Protein AF-A0A371HMI4-F1 (afdb_monomer_lite)

pLDDT: mean 92.68, std 6.92, range [59.31, 98.38]

Radius of gyration: 35.27 Å; chains: 1; bounding box: 64×26×103 Å

Organism: Mucuna pruriens (NCBI:txid157652)

Sequence (106 aa):
MLVELVKERAKTIKAEIQVEAATQGMKEMAVHAKEKIQEAREETTFWKDRYVKLAWLANQALMDIPRSLRAAKGMTNLLNTPPEIMQFLELCRGLYNSLKNMSSPP

Structure (mmCIF, N/CA/C/O backbone):
data_AF-A0A371HMI4-F1
#
_entry.id   AF-A0A371HMI4-F1
#
loop_
_atom_site.group_PDB
_atom_site.id
_atom_site.type_symbol
_atom_site.label_atom_id
_atom_site.label_alt_id
_atom_site.label_comp_id
_atom_site.label_asym_id
_atom_site.label_entity_id
_atom_site.label_seq_id
_atom_site.pdbx_PDB_ins_code
_atom_site.Cartn_x
_atom_site.Cartn_y
_atom_site.Cartn_z
_atom_site.occupancy
_atom_site.B_iso_or_equiv
_atom_site.auth_seq_id
_atom_site.auth_comp_id
_atom_site.auth_asym_id
_atom_site.auth_atom_id
_atom_site.pdbx_PDB_model_num
ATOM 1 N N . MET A 1 1 ? 40.639 -1.340 -61.841 1.00 72.81 1 MET A N 1
ATOM 2 C CA . MET A 1 1 ? 39.470 -2.223 -61.625 1.00 72.81 1 MET A CA 1
ATOM 3 C C . MET A 1 1 ? 39.565 -3.009 -60.311 1.00 72.81 1 MET A C 1
ATOM 5 O O . MET A 1 1 ? 38.656 -2.891 -59.508 1.00 72.81 1 MET A O 1
ATOM 9 N N . LEU A 1 2 ? 40.669 -3.715 -60.019 1.00 85.69 2 LEU A N 1
ATOM 10 C CA . LEU A 1 2 ? 40.846 -4.457 -58.750 1.00 85.69 2 LEU A CA 1
ATOM 11 C C . LEU A 1 2 ? 40.869 -3.581 -57.480 1.00 85.69 2 LEU A C 1
ATOM 13 O O . LEU A 1 2 ? 40.247 -3.936 -56.487 1.00 85.69 2 LEU A O 1
ATOM 17 N N . VAL A 1 3 ? 41.545 -2.428 -57.512 1.00 88.12 3 VAL A N 1
ATOM 18 C CA . VAL A 1 3 ? 41.688 -1.540 -56.337 1.00 88.12 3 VAL A CA 1
ATOM 19 C C . VAL A 1 3 ? 40.344 -0.985 -55.850 1.00 88.12 3 VAL A C 1
ATOM 21 O O . VAL A 1 3 ? 40.088 -0.963 -54.650 1.00 88.12 3 VAL A O 1
ATOM 24 N N . GLU A 1 4 ? 39.465 -0.582 -56.766 1.00 91.06 4 GLU A N 1
ATOM 25 C CA . GLU A 1 4 ? 38.128 -0.081 -56.412 1.00 91.06 4 GLU A CA 1
ATOM 26 C C . GLU A 1 4 ? 37.238 -1.193 -55.845 1.00 91.06 4 GLU A C 1
ATOM 28 O O . GLU A 1 4 ? 36.539 -0.989 -54.857 1.00 91.06 4 GLU A O 1
ATOM 33 N N . LEU A 1 5 ? 37.353 -2.413 -56.377 1.00 91.00 5 LEU A N 1
ATOM 34 C CA . LEU A 1 5 ? 36.619 -3.573 -55.870 1.00 91.00 5 LEU A CA 1
ATOM 35 C C . LEU A 1 5 ? 37.060 -3.965 -54.446 1.00 91.00 5 LEU A C 1
ATOM 37 O O . LEU A 1 5 ? 36.232 -4.363 -53.627 1.00 91.00 5 LEU A O 1
ATOM 41 N N . VAL A 1 6 ? 38.346 -3.799 -54.117 1.00 92.69 6 VAL A N 1
ATOM 42 C CA . VAL A 1 6 ? 38.864 -3.987 -52.749 1.00 92.69 6 VAL A CA 1
ATOM 43 C C . VAL A 1 6 ? 38.337 -2.910 -51.793 1.00 92.69 6 VAL A C 1
ATOM 45 O O . VAL A 1 6 ? 37.937 -3.240 -50.677 1.00 92.69 6 VAL A O 1
ATOM 48 N N . LYS A 1 7 ? 38.279 -1.639 -52.217 1.00 92.50 7 LYS A N 1
ATOM 49 C CA . LYS A 1 7 ? 37.735 -0.547 -51.389 1.00 92.50 7 LYS A CA 1
ATOM 50 C C . LYS A 1 7 ? 36.253 -0.745 -51.072 1.00 92.50 7 LYS A C 1
ATOM 52 O O . LYS A 1 7 ? 35.857 -0.569 -49.922 1.00 92.50 7 LYS A O 1
ATOM 57 N N . GLU A 1 8 ? 35.449 -1.140 -52.056 1.00 93.12 8 GLU A N 1
ATOM 58 C CA . GLU A 1 8 ? 34.019 -1.397 -51.841 1.00 93.12 8 GLU A CA 1
ATOM 59 C C . GLU A 1 8 ? 33.777 -2.608 -50.930 1.00 93.12 8 GLU A C 1
ATOM 61 O O . GLU A 1 8 ? 32.937 -2.550 -50.027 1.00 93.12 8 GLU A O 1
ATOM 66 N N . ARG A 1 9 ? 34.584 -3.672 -51.056 1.00 92.31 9 ARG A N 1
ATOM 67 C CA . ARG A 1 9 ? 34.543 -4.796 -50.105 1.00 92.31 9 ARG A CA 1
ATOM 68 C C . ARG A 1 9 ? 34.901 -4.370 -48.682 1.00 92.31 9 ARG A C 1
ATOM 70 O O . ARG A 1 9 ? 34.208 -4.759 -47.749 1.00 92.31 9 ARG A O 1
ATOM 77 N N . ALA A 1 10 ? 35.930 -3.542 -48.503 1.00 94.06 10 ALA A N 1
ATOM 78 C CA . ALA A 1 10 ? 36.321 -3.056 -47.179 1.00 94.06 10 ALA A CA 1
ATOM 79 C C . ALA A 1 10 ? 35.223 -2.201 -46.517 1.00 94.06 10 ALA A C 1
ATOM 81 O O . ALA A 1 10 ? 34.980 -2.331 -45.317 1.00 94.06 10 ALA A O 1
ATOM 82 N N . LYS A 1 11 ? 34.525 -1.356 -47.291 1.00 94.75 11 LYS A N 1
ATOM 83 C CA . LYS A 1 11 ? 33.368 -0.587 -46.797 1.00 94.75 11 LYS A CA 1
ATOM 84 C C . LYS A 1 11 ? 32.215 -1.497 -46.384 1.00 94.75 11 LYS A C 1
ATOM 86 O O . LYS A 1 11 ? 31.630 -1.275 -45.328 1.00 94.75 11 LYS A O 1
ATOM 91 N N . THR A 1 12 ? 31.928 -2.519 -47.189 1.00 95.19 12 THR A N 1
ATOM 92 C CA . THR A 1 12 ? 30.856 -3.487 -46.919 1.00 95.19 12 THR A CA 1
ATOM 93 C C . THR A 1 12 ? 31.124 -4.249 -45.623 1.00 95.19 12 THR A C 1
ATOM 95 O O . THR A 1 12 ? 30.291 -4.222 -44.725 1.00 95.19 12 THR A O 1
ATOM 98 N N . ILE A 1 13 ? 32.331 -4.801 -45.459 1.00 95.88 13 ILE A N 1
ATOM 99 C CA . ILE A 1 13 ? 32.739 -5.512 -44.234 1.00 95.88 13 ILE A CA 1
ATOM 100 C C . ILE A 1 13 ? 32.644 -4.594 -43.008 1.00 95.88 13 ILE A C 1
ATOM 102 O O . ILE A 1 13 ? 32.162 -4.993 -41.951 1.00 95.88 13 ILE A O 1
ATOM 106 N N . LYS A 1 14 ? 33.071 -3.332 -43.136 1.00 96.06 14 LYS A N 1
ATOM 107 C CA . LYS A 1 14 ? 32.965 -2.361 -42.041 1.00 96.06 14 LYS A CA 1
ATOM 108 C C . LYS A 1 14 ? 31.507 -2.092 -41.651 1.00 96.06 14 LYS A C 1
ATOM 110 O O . LYS A 1 14 ? 31.220 -1.975 -40.462 1.00 96.06 14 LYS A O 1
ATOM 115 N N . ALA A 1 15 ? 30.608 -1.977 -42.627 1.00 95.31 15 ALA A N 1
ATOM 116 C CA . ALA A 1 15 ? 29.184 -1.787 -42.374 1.00 95.31 15 ALA A CA 1
ATOM 117 C C . ALA A 1 15 ? 28.557 -3.024 -41.709 1.00 95.31 15 ALA A C 1
ATOM 119 O O . ALA A 1 15 ? 27.811 -2.873 -40.746 1.00 95.31 15 ALA A O 1
ATOM 120 N N . GLU A 1 16 ? 28.913 -4.232 -42.152 1.00 95.62 16 GLU A N 1
ATOM 121 C CA . GLU A 1 16 ? 28.457 -5.493 -41.547 1.00 95.62 16 GLU A CA 1
ATOM 122 C C . GLU A 1 16 ? 28.867 -5.596 -40.072 1.00 95.62 16 GLU A C 1
ATOM 124 O O . GLU A 1 16 ? 28.015 -5.848 -39.223 1.00 95.62 16 GLU A O 1
ATOM 129 N N . ILE A 1 17 ? 30.126 -5.282 -39.741 1.00 96.50 17 ILE A N 1
ATOM 130 C CA . ILE A 1 17 ? 30.613 -5.263 -38.350 1.00 96.50 17 ILE A CA 1
ATOM 131 C C . ILE A 1 17 ? 29.825 -4.257 -37.497 1.00 96.50 17 ILE A C 1
ATOM 133 O O . ILE A 1 17 ? 29.479 -4.542 -36.351 1.00 96.50 17 ILE A O 1
ATOM 137 N N . GLN A 1 18 ? 29.524 -3.071 -38.037 1.00 95.81 18 GLN A N 1
ATOM 138 C CA . GLN A 1 18 ? 28.740 -2.062 -37.317 1.00 95.81 18 GLN A CA 1
ATOM 139 C C . GLN A 1 18 ? 27.296 -2.512 -37.080 1.00 95.81 18 GLN A C 1
ATOM 141 O O . GLN A 1 18 ? 26.761 -2.290 -35.994 1.00 95.81 18 GLN A O 1
ATOM 146 N N . VAL A 1 19 ? 26.674 -3.156 -38.070 1.00 97.12 19 VAL A N 1
ATOM 147 C CA . VAL A 1 19 ? 25.320 -3.711 -37.943 1.00 97.12 19 VAL A CA 1
ATOM 148 C C . VAL A 1 19 ? 25.292 -4.841 -36.918 1.00 97.12 19 VAL A C 1
ATOM 150 O O . VAL A 1 19 ? 24.375 -4.893 -36.100 1.00 97.12 19 VAL A O 1
ATOM 153 N N . GLU A 1 20 ? 26.294 -5.717 -36.915 1.00 96.75 20 GLU A N 1
ATOM 154 C CA . GLU A 1 20 ? 26.394 -6.809 -35.948 1.00 96.75 20 GLU A CA 1
ATOM 155 C C . GLU A 1 20 ? 26.576 -6.278 -34.521 1.00 96.75 20 GLU A C 1
ATOM 157 O O . GLU A 1 20 ? 25.828 -6.667 -33.621 1.00 96.75 20 GLU A O 1
ATOM 162 N N . ALA A 1 21 ? 27.473 -5.307 -34.326 1.00 96.50 21 ALA A N 1
ATOM 163 C CA . ALA A 1 21 ? 27.674 -4.650 -33.036 1.00 96.50 21 ALA A CA 1
ATOM 164 C C . ALA A 1 21 ? 26.403 -3.935 -32.542 1.00 96.50 21 ALA A C 1
ATOM 166 O O . ALA A 1 21 ? 26.024 -4.074 -31.379 1.00 96.50 21 ALA A O 1
ATOM 167 N N . ALA A 1 22 ? 25.704 -3.213 -33.425 1.00 96.50 22 ALA A N 1
ATOM 168 C CA . ALA A 1 22 ? 24.442 -2.558 -33.086 1.00 96.50 22 ALA A CA 1
ATOM 169 C C . ALA A 1 22 ? 23.352 -3.579 -32.725 1.00 96.50 22 ALA A C 1
ATOM 171 O O . ALA A 1 22 ? 22.642 -3.411 -31.734 1.00 96.50 22 ALA A O 1
ATOM 172 N N . THR A 1 23 ? 23.255 -4.671 -33.486 1.00 96.62 23 THR A N 1
ATOM 173 C CA . THR A 1 23 ? 22.300 -5.759 -33.235 1.00 96.62 23 THR A CA 1
ATOM 174 C C . THR A 1 23 ? 22.562 -6.414 -31.884 1.00 96.62 23 THR A C 1
ATOM 176 O O . THR A 1 23 ? 21.621 -6.677 -31.133 1.00 96.62 23 THR A O 1
ATOM 179 N N . GLN A 1 24 ? 23.829 -6.655 -31.549 1.00 96.75 24 GLN A N 1
ATOM 180 C CA . GLN A 1 24 ? 24.215 -7.222 -30.264 1.00 96.75 24 GLN A CA 1
ATOM 181 C C . GLN A 1 24 ? 23.879 -6.272 -29.107 1.00 96.75 24 GLN A C 1
ATOM 183 O O . GLN A 1 24 ? 23.222 -6.689 -28.153 1.00 96.75 24 GLN A O 1
ATOM 188 N N . GLY A 1 25 ? 24.201 -4.982 -29.239 1.00 97.19 25 GLY A N 1
ATOM 189 C CA . GLY A 1 25 ? 23.831 -3.972 -28.245 1.00 97.19 25 GLY A CA 1
ATOM 190 C C . GLY A 1 25 ? 22.315 -3.878 -28.032 1.00 97.19 25 GLY A C 1
ATOM 191 O O . GLY A 1 25 ? 21.845 -3.801 -26.898 1.00 97.19 25 GLY A O 1
ATOM 192 N N . MET A 1 26 ? 21.516 -3.964 -29.102 1.00 97.25 26 MET A N 1
ATOM 193 C CA . MET A 1 26 ? 20.051 -3.985 -28.991 1.00 97.25 26 MET A CA 1
ATOM 194 C C . MET A 1 26 ? 19.527 -5.233 -28.273 1.00 97.25 26 MET A C 1
ATOM 196 O O . MET A 1 26 ? 18.579 -5.126 -27.494 1.00 97.25 26 MET A O 1
ATOM 200 N N . LYS A 1 27 ? 20.138 -6.405 -28.491 1.00 97.31 27 LYS A N 1
ATOM 201 C CA . LYS A 1 27 ? 19.766 -7.641 -27.784 1.00 97.31 27 LYS A CA 1
ATOM 202 C C . LYS A 1 27 ? 20.038 -7.534 -26.287 1.00 97.31 27 LYS A C 1
ATOM 204 O O . LYS A 1 27 ? 19.165 -7.878 -25.496 1.00 97.31 27 LYS A O 1
ATOM 209 N N . GLU A 1 28 ? 21.202 -7.025 -25.899 1.00 97.25 28 GLU 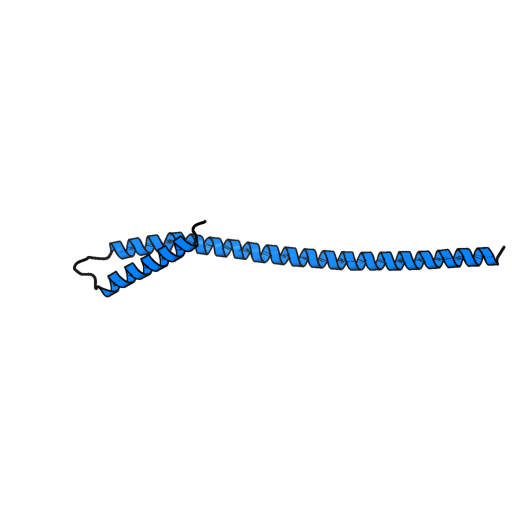A N 1
ATOM 210 C CA . GLU A 1 28 ? 21.570 -6.845 -24.488 1.00 97.25 28 GLU A CA 1
ATOM 211 C C . GLU A 1 28 ? 20.638 -5.852 -23.786 1.00 97.25 28 GLU A C 1
ATOM 213 O O . GLU A 1 28 ? 20.109 -6.148 -22.713 1.00 97.25 28 GLU A O 1
ATOM 218 N N . MET A 1 29 ? 20.331 -4.723 -24.436 1.00 97.19 29 MET A N 1
ATOM 219 C CA . MET A 1 29 ? 19.345 -3.768 -23.923 1.00 97.19 29 MET A CA 1
ATOM 220 C C . MET A 1 29 ? 17.956 -4.394 -23.770 1.00 97.19 29 MET A C 1
ATOM 222 O O . MET A 1 29 ? 17.282 -4.146 -22.771 1.00 97.19 29 MET A O 1
ATOM 226 N N . ALA A 1 30 ? 17.519 -5.215 -24.730 1.00 98.00 30 ALA A N 1
ATOM 227 C CA . ALA A 1 30 ? 16.225 -5.886 -24.661 1.00 98.00 30 ALA A CA 1
ATOM 228 C C . ALA A 1 30 ? 16.156 -6.900 -23.507 1.00 98.00 30 ALA A C 1
ATOM 230 O O . ALA A 1 30 ? 15.131 -6.978 -22.828 1.00 98.00 30 ALA A O 1
ATOM 231 N N . VAL A 1 31 ? 17.238 -7.646 -23.257 1.00 98.06 31 VAL A N 1
ATOM 232 C CA . VAL A 1 31 ? 17.337 -8.570 -22.115 1.00 98.06 31 VAL A CA 1
ATOM 233 C C . VAL A 1 31 ? 17.254 -7.798 -20.801 1.00 98.06 31 VAL A C 1
ATOM 235 O O . VAL A 1 31 ? 16.374 -8.083 -19.991 1.00 98.06 31 VAL A O 1
ATOM 238 N N . HIS A 1 32 ? 18.073 -6.759 -20.633 1.00 97.69 32 HIS A N 1
ATOM 239 C CA . HIS A 1 32 ? 18.071 -5.955 -19.412 1.00 97.69 32 HIS A CA 1
ATOM 240 C C . HIS A 1 32 ? 16.717 -5.263 -19.176 1.00 97.69 32 HIS A C 1
ATOM 242 O O . HIS A 1 32 ? 16.199 -5.238 -18.060 1.00 97.69 32 HIS A O 1
ATOM 248 N N . ALA A 1 33 ? 16.088 -4.728 -20.228 1.00 98.06 33 ALA A N 1
ATOM 249 C CA . ALA A 1 33 ? 14.755 -4.138 -20.125 1.00 98.06 33 ALA A CA 1
ATOM 250 C C . ALA A 1 33 ? 13.708 -5.172 -19.680 1.00 98.06 33 ALA A C 1
ATOM 252 O O . ALA A 1 33 ? 12.852 -4.868 -18.849 1.00 98.06 33 ALA A O 1
ATOM 253 N N . LYS A 1 34 ? 13.785 -6.403 -20.198 1.00 98.19 34 LYS A N 1
ATOM 254 C CA . LYS A 1 34 ? 12.889 -7.494 -19.805 1.00 98.19 34 LYS A CA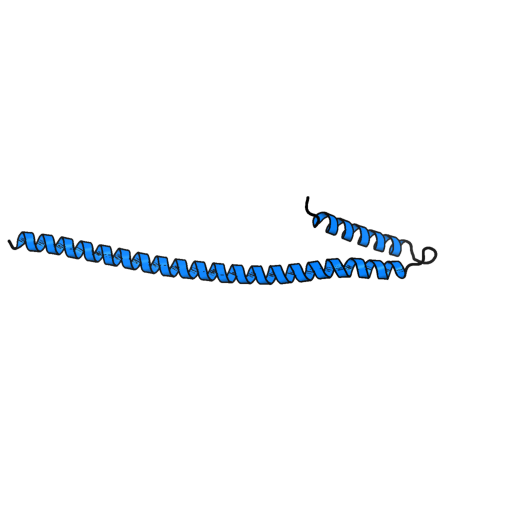 1
ATOM 255 C C . LYS A 1 34 ? 13.064 -7.870 -18.333 1.00 98.19 34 LYS A C 1
ATOM 257 O O . LYS A 1 34 ? 12.059 -8.042 -17.647 1.00 98.19 34 LYS A O 1
ATOM 262 N N . GLU A 1 35 ? 14.300 -7.966 -17.852 1.00 98.06 35 GLU A N 1
ATOM 263 C CA . GLU A 1 35 ? 14.605 -8.240 -16.441 1.00 98.06 35 GLU A CA 1
ATOM 264 C C . GLU A 1 35 ? 14.044 -7.142 -15.535 1.00 98.06 35 GLU A C 1
ATOM 266 O O . GLU A 1 35 ? 13.295 -7.437 -14.608 1.00 98.06 35 GLU A O 1
ATOM 271 N N . LYS A 1 36 ? 14.275 -5.868 -15.874 1.00 97.88 36 LYS A N 1
ATOM 272 C CA . LYS A 1 36 ? 13.737 -4.728 -15.113 1.00 97.88 36 LYS A CA 1
ATOM 273 C C . LYS A 1 36 ? 12.210 -4.702 -15.076 1.00 97.88 36 LYS A C 1
ATOM 275 O O . LYS A 1 36 ? 11.622 -4.401 -14.040 1.00 97.88 36 LYS A O 1
ATOM 280 N N . ILE A 1 37 ? 11.551 -5.032 -16.188 1.00 98.25 37 ILE A N 1
ATOM 281 C CA . ILE A 1 37 ? 10.086 -5.149 -16.231 1.00 98.25 37 ILE A CA 1
ATOM 282 C C . ILE A 1 37 ? 9.607 -6.285 -15.324 1.00 98.25 37 ILE A C 1
ATOM 284 O O . ILE A 1 37 ? 8.580 -6.140 -14.660 1.00 98.25 37 ILE A O 1
ATOM 288 N N . GLN A 1 38 ? 10.322 -7.409 -15.298 1.00 98.25 38 GLN A N 1
ATOM 289 C CA . GLN A 1 38 ? 9.967 -8.544 -14.455 1.00 98.25 38 GLN A CA 1
ATOM 290 C C . GLN A 1 38 ? 10.141 -8.213 -12.966 1.00 98.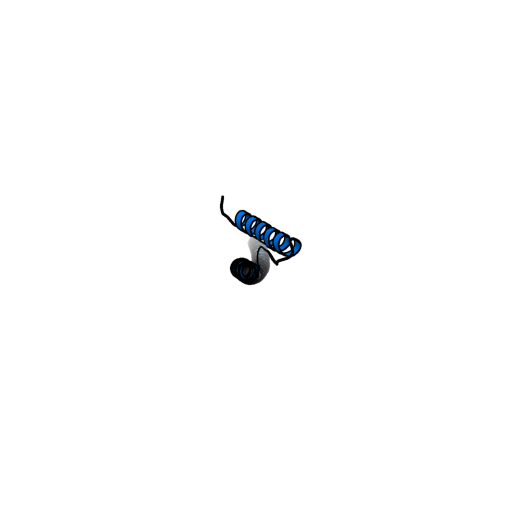25 38 GLN A C 1
ATOM 292 O O . GLN A 1 38 ? 9.195 -8.402 -12.204 1.00 98.25 38 GLN A O 1
ATOM 297 N N . GLU A 1 39 ? 11.271 -7.617 -12.580 1.00 98.19 39 GLU A N 1
ATOM 298 C CA . GLU A 1 39 ? 11.522 -7.120 -11.219 1.00 98.19 39 GLU A CA 1
ATOM 299 C C . GLU A 1 39 ? 10.411 -6.156 -10.767 1.00 98.19 39 GLU A C 1
ATOM 301 O O . GLU A 1 39 ? 9.796 -6.346 -9.717 1.00 98.19 39 GLU A O 1
ATOM 306 N N . ALA A 1 40 ? 10.068 -5.167 -11.602 1.00 98.25 40 ALA A N 1
ATOM 307 C CA . ALA A 1 40 ? 9.021 -4.197 -11.289 1.00 98.25 40 ALA A CA 1
ATOM 308 C C . ALA A 1 40 ? 7.628 -4.842 -11.148 1.00 98.25 40 ALA A C 1
ATOM 310 O O . ALA A 1 40 ? 6.812 -4.407 -10.329 1.00 98.25 40 ALA A O 1
ATOM 311 N N . ARG A 1 41 ? 7.328 -5.884 -11.934 1.00 98.38 41 ARG A N 1
ATOM 312 C CA . ARG A 1 41 ? 6.065 -6.638 -11.832 1.00 98.38 41 ARG A CA 1
ATOM 313 C C . ARG A 1 41 ? 5.985 -7.442 -10.542 1.00 98.38 41 ARG A C 1
ATOM 315 O O . ARG A 1 41 ? 4.922 -7.473 -9.916 1.00 98.38 41 ARG A O 1
ATOM 322 N N . GLU A 1 42 ? 7.079 -8.082 -10.153 1.00 98.25 42 GLU A N 1
ATOM 323 C CA . GLU A 1 42 ? 7.170 -8.837 -8.903 1.00 98.25 42 GLU A CA 1
ATOM 324 C C . GLU A 1 42 ? 7.025 -7.908 -7.700 1.00 98.25 42 GLU A C 1
ATOM 326 O O . GLU A 1 42 ? 6.190 -8.162 -6.830 1.00 98.25 42 GLU A O 1
ATOM 331 N N . GLU A 1 43 ? 7.725 -6.774 -7.708 1.00 98.25 43 GLU A N 1
ATOM 332 C CA . GLU A 1 43 ? 7.613 -5.753 -6.670 1.00 98.25 43 GLU A CA 1
ATOM 333 C C . GLU A 1 43 ? 6.189 -5.176 -6.585 1.00 98.25 43 GLU A C 1
ATOM 335 O O . GLU A 1 43 ? 5.606 -5.095 -5.501 1.00 98.25 43 GLU A O 1
ATOM 340 N N . THR A 1 44 ? 5.572 -4.855 -7.727 1.00 98.38 44 THR A N 1
ATOM 341 C CA . THR A 1 44 ? 4.178 -4.380 -7.769 1.00 98.38 44 THR A CA 1
ATOM 342 C C . THR A 1 44 ? 3.220 -5.412 -7.175 1.00 98.38 44 THR A C 1
ATOM 344 O O . THR A 1 44 ? 2.322 -5.067 -6.405 1.00 98.38 44 THR A O 1
ATOM 347 N N . THR A 1 45 ? 3.402 -6.690 -7.514 1.00 98.19 45 THR A 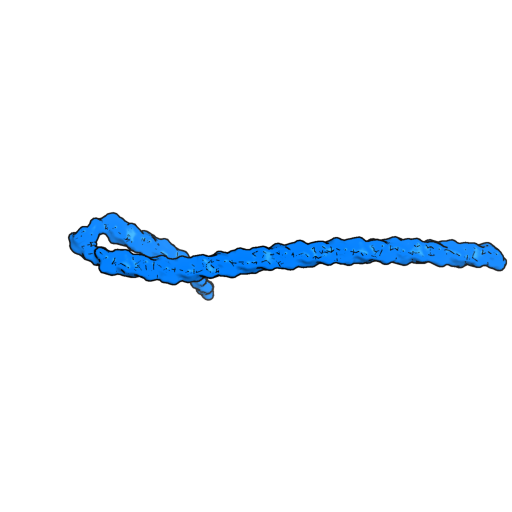N 1
ATOM 348 C CA . THR A 1 45 ? 2.558 -7.781 -7.006 1.00 98.19 45 THR A CA 1
ATOM 349 C C . THR A 1 45 ? 2.732 -7.951 -5.498 1.00 98.19 45 THR A C 1
ATOM 351 O O . THR A 1 45 ? 1.740 -8.053 -4.774 1.00 98.19 45 THR A O 1
ATOM 354 N N . PHE A 1 46 ? 3.976 -7.906 -5.018 1.00 97.38 46 PHE A N 1
ATOM 355 C CA . PHE A 1 46 ? 4.316 -7.975 -3.600 1.00 97.38 46 PHE A CA 1
ATOM 356 C C . PHE A 1 46 ? 3.660 -6.846 -2.796 1.00 97.38 46 PHE A C 1
ATOM 358 O O . PHE A 1 46 ? 2.975 -7.105 -1.801 1.00 97.38 46 PHE A O 1
ATOM 365 N N . TRP A 1 47 ? 3.812 -5.594 -3.235 1.00 98.31 47 TRP A N 1
ATOM 366 C CA . TRP A 1 47 ? 3.235 -4.451 -2.526 1.00 98.31 47 TRP A CA 1
ATOM 367 C C . TRP A 1 47 ? 1.712 -4.427 -2.594 1.00 98.31 47 TRP A C 1
ATOM 369 O O . TRP A 1 47 ? 1.068 -4.088 -1.600 1.00 98.31 47 TRP A O 1
ATOM 379 N N . LYS A 1 48 ? 1.117 -4.847 -3.716 1.00 97.94 48 LYS A N 1
ATOM 380 C CA . LYS A 1 48 ? -0.340 -4.945 -3.855 1.00 97.94 48 LYS A CA 1
ATOM 381 C C . LYS A 1 48 ? -0.941 -5.944 -2.866 1.00 97.94 48 LYS A C 1
ATOM 383 O O . LYS A 1 48 ? -1.920 -5.612 -2.202 1.00 97.94 48 LYS A O 1
ATOM 388 N N . ASP A 1 49 ? -0.357 -7.135 -2.733 1.00 98.12 49 ASP A N 1
ATOM 389 C CA . ASP A 1 49 ? -0.805 -8.136 -1.754 1.00 98.12 49 ASP A CA 1
ATOM 390 C C . ASP A 1 49 ? -0.727 -7.594 -0.318 1.00 98.12 49 ASP A C 1
ATOM 392 O O . ASP A 1 49 ? -1.698 -7.671 0.442 1.00 98.12 49 ASP A O 1
ATOM 396 N N . ARG A 1 50 ? 0.399 -6.969 0.044 1.00 97.50 50 ARG A N 1
ATOM 397 C CA . ARG A 1 50 ? 0.564 -6.388 1.382 1.00 97.50 50 ARG A CA 1
ATOM 398 C C . ARG A 1 50 ? -0.403 -5.250 1.650 1.00 97.50 50 ARG A C 1
ATOM 400 O O . ARG A 1 50 ? -0.964 -5.193 2.740 1.00 97.50 50 ARG A O 1
ATOM 407 N N . TYR A 1 51 ? -0.629 -4.381 0.671 1.00 96.94 51 TYR A N 1
ATOM 408 C CA . TYR A 1 51 ? -1.608 -3.311 0.792 1.00 96.94 51 TYR A CA 1
ATOM 409 C C . TYR A 1 51 ? -3.009 -3.870 1.058 1.00 96.94 51 TYR A C 1
ATOM 411 O O . TYR A 1 51 ? -3.677 -3.413 1.981 1.00 96.94 51 TYR A O 1
ATOM 419 N N . VAL A 1 52 ? -3.434 -4.903 0.321 1.00 96.31 52 VAL A N 1
ATOM 420 C CA . VAL A 1 52 ? -4.741 -5.547 0.534 1.00 96.31 52 VAL A CA 1
ATOM 421 C C . VAL A 1 52 ? -4.851 -6.133 1.943 1.00 96.31 52 VAL A C 1
ATOM 423 O O . VAL A 1 52 ? -5.853 -5.907 2.619 1.00 96.31 52 VAL A O 1
ATOM 426 N N . LYS A 1 53 ? -3.818 -6.836 2.422 1.00 96.94 53 LYS A N 1
ATOM 427 C CA . LYS A 1 53 ? -3.794 -7.400 3.783 1.00 96.94 53 LYS A CA 1
ATOM 428 C C . LYS A 1 53 ? -3.846 -6.317 4.860 1.00 96.94 53 LYS A C 1
ATOM 430 O O . LYS A 1 53 ? -4.600 -6.449 5.821 1.00 96.94 53 LYS A O 1
ATOM 435 N N . LEU A 1 54 ? -3.080 -5.239 4.689 1.00 96.31 54 LEU A N 1
ATOM 436 C CA . LEU A 1 54 ? -3.089 -4.093 5.600 1.00 96.31 54 LEU A CA 1
ATOM 437 C C . LEU A 1 54 ? -4.455 -3.407 5.620 1.00 96.31 54 LEU A C 1
ATOM 439 O O . LEU A 1 54 ? -4.991 -3.161 6.697 1.00 96.31 54 LEU A O 1
ATOM 443 N N . ALA A 1 55 ? -5.040 -3.147 4.450 1.00 92.88 55 ALA A N 1
ATOM 444 C CA . ALA A 1 55 ? -6.364 -2.549 4.335 1.00 92.88 55 ALA A CA 1
ATOM 445 C C . ALA A 1 55 ? -7.431 -3.426 5.001 1.00 92.88 55 ALA A C 1
ATOM 447 O O . ALA A 1 55 ? -8.282 -2.915 5.724 1.00 92.88 55 ALA A O 1
ATOM 448 N N . TRP A 1 56 ? -7.363 -4.747 4.816 1.00 96.12 56 TRP A N 1
ATOM 449 C CA . TRP A 1 56 ? -8.271 -5.685 5.471 1.00 96.12 56 TRP A CA 1
ATOM 450 C C . TRP A 1 56 ? -8.152 -5.633 7.002 1.00 96.12 56 TRP A C 1
ATOM 452 O O . TRP A 1 56 ? -9.163 -5.436 7.676 1.00 96.12 56 TRP A O 1
ATOM 462 N N . LEU A 1 57 ? -6.931 -5.717 7.548 1.00 95.38 57 LEU A N 1
ATOM 463 C CA . LEU A 1 57 ? -6.686 -5.622 8.994 1.00 95.38 57 LEU A CA 1
ATOM 464 C C . LEU A 1 57 ? -7.153 -4.280 9.572 1.00 95.38 57 LEU A C 1
ATOM 466 O O . LEU A 1 57 ? -7.803 -4.246 10.616 1.00 95.38 57 LEU A O 1
ATOM 470 N N . ALA A 1 58 ? -6.850 -3.176 8.888 1.00 90.00 58 ALA A N 1
ATOM 471 C CA . ALA A 1 58 ? -7.264 -1.843 9.309 1.00 90.00 58 ALA A CA 1
ATOM 472 C C . ALA A 1 58 ? -8.793 -1.711 9.318 1.00 90.00 58 ALA A C 1
ATOM 474 O O . ALA A 1 58 ? -9.366 -1.262 10.310 1.00 90.00 58 ALA A O 1
ATOM 475 N N . ASN A 1 59 ? -9.467 -2.165 8.258 1.00 88.69 59 ASN A N 1
ATOM 476 C CA . ASN A 1 59 ? -10.927 -2.147 8.169 1.00 88.69 59 ASN A CA 1
ATOM 477 C C . ASN A 1 59 ? -11.576 -3.007 9.257 1.00 88.69 59 ASN A C 1
ATOM 479 O O . ASN A 1 59 ? -12.573 -2.595 9.852 1.00 88.69 59 ASN A O 1
ATOM 483 N N . GLN A 1 60 ? -11.002 -4.173 9.558 1.00 92.00 60 GLN A N 1
ATOM 484 C CA . GLN A 1 60 ? -11.476 -5.011 10.652 1.00 92.00 60 GLN A CA 1
ATOM 485 C C . GLN A 1 60 ? -11.324 -4.301 12.005 1.00 92.00 60 GLN A C 1
ATOM 487 O O . GLN A 1 60 ? -12.292 -4.208 12.760 1.00 92.00 60 GLN A O 1
ATOM 492 N N . ALA A 1 61 ? -10.151 -3.731 12.294 1.00 89.69 61 ALA A N 1
ATOM 493 C CA . ALA A 1 61 ? -9.912 -3.003 13.540 1.00 89.69 61 ALA A CA 1
ATOM 494 C C . ALA A 1 61 ? -10.863 -1.803 13.705 1.00 89.69 61 ALA A C 1
ATOM 496 O O . ALA A 1 61 ? -11.407 -1.588 14.790 1.00 89.69 61 ALA A O 1
ATOM 497 N N . LEU A 1 62 ? -11.126 -1.062 12.622 1.00 85.75 62 LEU A N 1
ATOM 498 C CA . LEU A 1 62 ? -12.082 0.050 12.609 1.00 85.75 62 LEU A CA 1
ATOM 499 C C . LEU A 1 62 ? -13.509 -0.384 12.972 1.00 85.75 62 LEU A C 1
ATOM 501 O O . LEU A 1 62 ? -14.252 0.405 13.553 1.00 85.75 62 LEU A O 1
ATOM 505 N N . MET A 1 63 ? -13.892 -1.626 12.670 1.00 88.31 63 MET A N 1
ATOM 506 C CA . MET A 1 63 ? -15.201 -2.184 13.023 1.00 88.31 63 MET A CA 1
ATOM 507 C C . MET A 1 63 ? -15.230 -2.781 14.435 1.00 88.31 63 MET A C 1
ATOM 509 O O . MET A 1 63 ? -16.207 -2.604 15.171 1.00 88.31 63 MET A O 1
ATOM 513 N N . ASP A 1 64 ? -14.169 -3.484 14.827 1.00 93.06 64 ASP A N 1
ATOM 514 C CA . ASP A 1 64 ? -14.134 -4.265 16.063 1.00 93.06 64 ASP A CA 1
ATOM 515 C C . ASP A 1 64 ? -13.847 -3.406 17.304 1.00 93.06 64 ASP A C 1
ATOM 517 O O . ASP A 1 64 ? -14.426 -3.661 18.367 1.00 93.06 64 ASP A O 1
ATOM 521 N N . ILE A 1 65 ? -13.030 -2.350 17.183 1.00 90.75 65 ILE A N 1
ATOM 522 C CA . ILE A 1 65 ? -12.702 -1.449 18.303 1.00 90.75 65 ILE A CA 1
ATOM 523 C C . ILE A 1 65 ? -13.960 -0.740 18.840 1.00 90.75 65 ILE A C 1
ATOM 525 O O . ILE A 1 65 ? -14.226 -0.848 20.041 1.00 90.75 65 ILE A O 1
ATOM 529 N N . PRO A 1 66 ? -14.801 -0.074 18.019 1.00 90.88 66 PRO A N 1
ATOM 530 C CA . PRO A 1 66 ? -16.011 0.587 18.517 1.00 90.88 66 PRO A CA 1
ATOM 531 C C . PRO A 1 66 ? -17.017 -0.383 19.123 1.00 90.88 66 PRO A C 1
ATOM 533 O O . PRO A 1 66 ? -17.691 -0.048 20.100 1.00 90.88 66 PRO A O 1
ATOM 536 N N . ARG A 1 67 ? -17.131 -1.587 18.545 1.00 94.19 67 ARG A N 1
ATOM 537 C CA . ARG A 1 67 ? -18.025 -2.633 19.048 1.00 94.19 67 ARG A CA 1
ATOM 538 C C . ARG A 1 67 ? -17.582 -3.085 20.437 1.00 94.19 67 ARG A C 1
ATOM 540 O O . ARG A 1 67 ? -18.397 -3.081 21.358 1.00 94.19 67 ARG A O 1
ATOM 547 N N . SER A 1 68 ? -16.300 -3.405 20.591 1.00 94.56 68 SER A N 1
ATOM 548 C CA . SER A 1 68 ? -15.709 -3.828 21.865 1.00 94.56 68 SER A CA 1
ATOM 549 C C . SER A 1 68 ? -15.817 -2.734 22.925 1.00 94.56 68 SER A C 1
ATOM 551 O O . SER A 1 68 ? -16.226 -3.003 24.052 1.00 94.56 68 SER A O 1
ATOM 553 N N . LEU A 1 69 ? -15.553 -1.477 22.552 1.00 93.44 69 LEU A N 1
ATOM 554 C CA . LEU A 1 69 ? -15.675 -0.339 23.461 1.00 93.44 69 LEU A CA 1
ATOM 555 C C . LEU A 1 69 ? -17.120 -0.131 23.935 1.00 93.44 69 LEU A C 1
ATOM 557 O O . LEU A 1 69 ? -17.360 0.133 25.112 1.00 93.44 69 LEU A O 1
ATOM 561 N N . ARG A 1 70 ? -18.100 -0.283 23.035 1.00 93.12 70 ARG A N 1
ATOM 562 C CA . ARG A 1 70 ? -19.524 -0.213 23.390 1.00 93.12 70 ARG A CA 1
ATOM 563 C C . ARG A 1 70 ? -19.921 -1.339 24.340 1.00 93.12 70 ARG A C 1
ATOM 565 O O . ARG A 1 70 ? -20.634 -1.072 25.302 1.00 93.12 70 ARG A O 1
ATOM 572 N N . ALA A 1 71 ? -19.462 -2.563 24.083 1.00 94.88 71 ALA A N 1
ATOM 573 C CA . ALA A 1 71 ? -19.719 -3.703 24.957 1.00 94.88 71 ALA A CA 1
ATOM 574 C C . ALA A 1 71 ? -19.139 -3.468 26.359 1.00 94.88 71 ALA A C 1
ATOM 576 O O . ALA A 1 71 ? -19.866 -3.596 27.338 1.00 94.88 71 ALA A O 1
ATOM 577 N N . ALA A 1 72 ? -17.881 -3.026 26.451 1.00 93.38 72 ALA A N 1
ATOM 578 C CA . ALA A 1 72 ? -17.234 -2.709 27.722 1.00 93.38 72 ALA A CA 1
ATOM 579 C C . ALA A 1 72 ? -17.960 -1.586 28.481 1.00 93.38 72 ALA A C 1
ATOM 581 O O . ALA A 1 72 ? -18.200 -1.704 29.679 1.00 93.38 72 ALA A O 1
ATOM 582 N N . LYS A 1 73 ? -18.397 -0.529 27.784 1.00 91.81 73 LYS A N 1
ATOM 583 C CA . LYS A 1 73 ? -19.207 0.540 28.387 1.00 91.81 73 LYS A CA 1
ATOM 584 C C . LYS A 1 73 ? -20.572 0.043 28.877 1.00 91.81 73 LYS A C 1
ATOM 586 O O . LYS A 1 73 ? -21.066 0.536 29.878 1.00 91.81 73 LYS A O 1
ATOM 591 N N . GLY A 1 74 ? -21.178 -0.934 28.203 1.00 92.31 74 GLY A N 1
ATOM 592 C CA . GLY A 1 74 ? -22.426 -1.561 28.651 1.00 92.31 74 GLY A CA 1
ATOM 593 C C . GLY A 1 74 ? -22.285 -2.390 29.934 1.00 92.31 74 GLY A C 1
ATOM 594 O O . GLY A 1 74 ? -23.289 -2.678 30.575 1.00 92.31 74 GLY A O 1
ATOM 595 N N . MET A 1 75 ? -21.057 -2.757 30.316 1.00 92.75 75 MET A N 1
ATOM 596 C CA . MET A 1 75 ? -20.763 -3.474 31.561 1.00 92.75 75 MET A CA 1
ATOM 597 C C . MET A 1 75 ? -20.526 -2.532 32.749 1.00 92.75 75 MET A C 1
ATOM 599 O O . MET A 1 75 ? -20.441 -3.005 33.882 1.00 92.75 75 MET A O 1
ATOM 603 N N . THR A 1 76 ? -20.389 -1.218 32.525 1.00 92.69 76 THR A N 1
ATOM 604 C CA . THR A 1 76 ? -20.136 -0.272 33.615 1.00 92.69 76 THR A CA 1
ATOM 605 C C . THR A 1 76 ? -21.426 0.170 34.298 1.00 92.69 76 THR A C 1
ATOM 607 O O . THR A 1 76 ? -22.487 0.304 33.691 1.00 92.69 76 THR A O 1
ATOM 610 N N . ASN A 1 77 ? -21.325 0.419 35.600 1.00 91.44 77 ASN A N 1
ATOM 611 C CA . ASN A 1 77 ? -22.369 0.997 36.428 1.00 91.44 77 ASN A CA 1
ATOM 612 C C . ASN A 1 77 ? -21.809 2.271 37.068 1.00 91.44 77 ASN A C 1
ATOM 614 O O . ASN A 1 77 ? -20.818 2.210 37.789 1.00 91.44 77 ASN A O 1
ATOM 618 N N . LEU A 1 78 ? -22.458 3.415 36.832 1.00 82.06 78 LEU A N 1
ATOM 619 C CA . LEU A 1 78 ? -21.986 4.734 37.277 1.00 82.06 78 LEU A CA 1
ATOM 620 C C . LEU A 1 78 ? -21.743 4.845 38.790 1.00 82.06 78 LEU A C 1
ATOM 622 O O . LEU A 1 78 ? -20.958 5.689 39.205 1.00 82.06 78 LEU A O 1
ATOM 626 N N . LEU A 1 79 ? -22.410 4.020 39.601 1.00 87.19 79 LEU A N 1
ATOM 627 C CA . LEU A 1 79 ? -22.295 4.055 41.060 1.00 87.19 79 LEU A CA 1
ATOM 628 C C . LEU A 1 79 ? -21.244 3.081 41.606 1.00 87.19 79 LEU A C 1
ATOM 630 O O . LEU A 1 79 ? -20.728 3.297 42.696 1.00 87.19 79 LEU A O 1
ATOM 634 N N . ASN A 1 80 ? -20.932 2.018 40.858 1.00 92.31 80 ASN A N 1
ATOM 635 C CA . ASN A 1 80 ? -20.133 0.891 41.353 1.00 92.31 80 ASN A CA 1
ATOM 636 C C . ASN A 1 80 ? -18.827 0.681 40.582 1.00 92.31 80 ASN A C 1
ATOM 638 O O . ASN A 1 80 ? -17.933 -0.008 41.064 1.00 92.31 80 ASN A O 1
ATOM 642 N N . THR A 1 81 ? -18.719 1.210 39.364 1.00 94.25 81 THR A N 1
ATOM 643 C CA . THR A 1 81 ? -17.514 1.064 38.554 1.00 94.25 81 THR A CA 1
ATOM 644 C C . THR A 1 81 ? -16.437 2.023 39.059 1.00 94.25 81 THR A C 1
ATOM 646 O O . THR A 1 81 ? -16.687 3.228 39.108 1.00 94.25 81 THR A O 1
ATOM 649 N N . PRO A 1 82 ? -15.232 1.517 39.385 1.00 95.88 82 PRO A N 1
ATOM 650 C CA . PRO A 1 82 ? -14.103 2.352 39.769 1.00 95.88 82 PRO A CA 1
ATOM 651 C C . PRO A 1 82 ? -13.819 3.470 38.750 1.00 95.88 82 PRO A C 1
ATOM 653 O O . PRO A 1 82 ? -13.864 3.214 37.536 1.00 95.88 82 PRO A O 1
ATOM 656 N N . PRO A 1 83 ? -13.500 4.695 39.206 1.00 92.62 83 PRO A N 1
ATOM 657 C CA . PRO A 1 83 ? -13.209 5.829 38.330 1.00 92.62 83 PRO A CA 1
ATOM 658 C C . PRO A 1 83 ? -12.119 5.548 37.290 1.00 92.62 83 PRO A C 1
ATOM 660 O O . PRO A 1 83 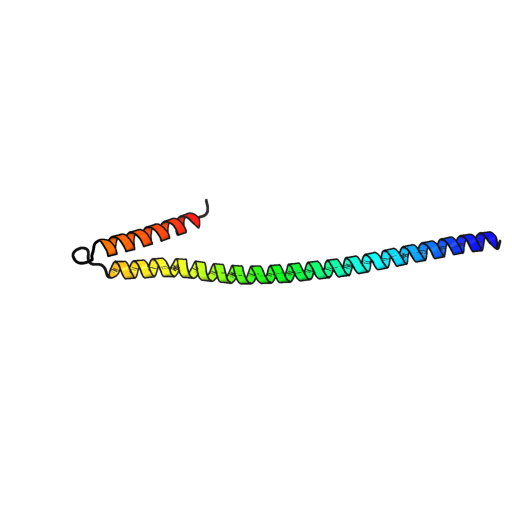? -12.216 6.024 36.162 1.00 92.62 83 PRO A O 1
ATOM 663 N N . GLU A 1 84 ? -11.116 4.741 37.628 1.00 95.06 84 GLU A N 1
ATOM 664 C CA . GLU A 1 84 ? -9.995 4.378 36.758 1.00 95.06 84 GLU A CA 1
ATOM 665 C C . GLU A 1 84 ? -10.467 3.610 35.517 1.00 95.06 84 GLU A C 1
ATOM 667 O O . GLU A 1 84 ? -9.993 3.858 34.409 1.00 95.06 84 GLU A O 1
ATOM 672 N N . ILE A 1 85 ? -11.453 2.719 35.677 1.00 93.00 85 ILE A N 1
ATOM 673 C CA . ILE A 1 85 ? -12.036 1.963 34.560 1.00 93.00 85 ILE A CA 1
ATOM 674 C C . ILE A 1 85 ? -12.804 2.909 33.636 1.00 93.00 85 ILE A C 1
ATOM 676 O O . ILE A 1 85 ? -12.669 2.833 32.414 1.00 93.00 85 ILE A O 1
ATOM 680 N N . MET A 1 86 ? -13.581 3.834 34.204 1.00 92.75 86 MET A N 1
ATOM 681 C CA . MET A 1 86 ? -14.300 4.843 33.423 1.00 92.75 86 MET A CA 1
ATOM 682 C C . MET A 1 86 ? -13.329 5.748 32.653 1.00 92.75 86 MET A C 1
ATOM 684 O O . MET A 1 86 ? -13.519 5.969 31.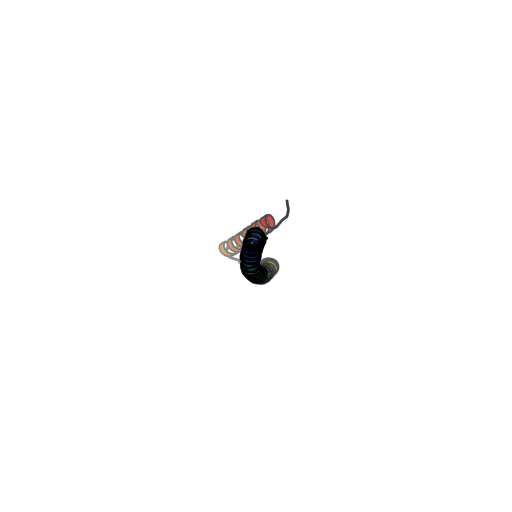458 1.00 92.75 86 MET A O 1
ATOM 688 N N . GLN A 1 87 ? -12.261 6.218 33.302 1.00 94.06 87 GLN A N 1
ATOM 689 C CA . GLN A 1 87 ? -11.218 7.032 32.671 1.00 94.06 87 GLN A CA 1
ATOM 690 C C . GLN A 1 87 ? -10.508 6.279 31.542 1.00 94.06 87 GLN A C 1
ATOM 692 O O . GLN A 1 87 ? -10.290 6.844 30.471 1.00 94.06 87 GLN A O 1
ATOM 697 N N . PHE A 1 88 ? -10.197 4.997 31.744 1.00 93.81 88 PHE A N 1
ATOM 698 C CA . PHE A 1 88 ? -9.584 4.166 30.713 1.00 93.81 88 PHE A CA 1
ATOM 699 C C . PHE A 1 88 ? -10.485 4.015 29.478 1.00 93.81 88 PHE A C 1
ATOM 701 O O . PHE A 1 88 ? -10.025 4.199 28.352 1.00 93.81 88 PHE A O 1
ATOM 708 N N . LEU A 1 89 ? -11.784 3.755 29.663 1.00 94.12 89 LEU A N 1
ATOM 709 C CA . LEU A 1 89 ? -12.729 3.666 28.544 1.00 94.12 89 LEU A CA 1
ATOM 710 C C . LEU A 1 89 ? -12.843 4.990 27.775 1.00 94.12 89 LEU A C 1
ATOM 712 O O . LEU A 1 89 ? -12.925 4.991 26.544 1.00 94.12 89 LEU A O 1
ATOM 716 N N . GLU A 1 90 ? -12.817 6.118 28.481 1.00 93.75 90 GLU A N 1
ATOM 717 C CA . GLU A 1 90 ? -12.821 7.446 27.866 1.00 93.75 90 GLU A CA 1
ATOM 718 C C . GLU A 1 90 ? -11.528 7.723 27.085 1.00 93.75 90 GLU A C 1
ATOM 720 O O . GLU A 1 90 ? -11.595 8.232 25.963 1.00 93.75 90 GLU A O 1
ATOM 725 N N . LEU A 1 91 ? -10.369 7.307 27.609 1.00 94.81 91 LEU A N 1
ATOM 726 C CA . LEU A 1 91 ? -9.091 7.359 26.895 1.00 94.81 91 LEU A CA 1
ATOM 727 C C . LEU A 1 91 ? -9.145 6.536 25.600 1.00 94.81 91 LEU A C 1
ATOM 729 O O . LEU A 1 91 ? -8.820 7.054 24.530 1.00 94.81 91 LEU A O 1
ATOM 733 N N . CYS A 1 92 ? -9.610 5.284 25.665 1.00 93.69 92 CYS A N 1
ATOM 734 C CA . CYS A 1 92 ? -9.772 4.432 24.484 1.00 93.69 92 CYS A CA 1
ATOM 735 C C . CYS A 1 92 ? -10.700 5.069 23.440 1.00 93.69 92 CYS A C 1
ATOM 737 O O . CYS A 1 92 ? -10.408 5.036 22.242 1.00 93.69 92 CYS A O 1
ATOM 739 N N . ARG A 1 93 ? -11.799 5.693 23.883 1.00 93.19 93 ARG A N 1
ATOM 740 C CA . ARG A 1 93 ? -12.715 6.430 23.003 1.00 93.19 93 ARG A CA 1
ATOM 741 C C . ARG A 1 93 ? -12.023 7.605 22.318 1.00 93.19 93 ARG A C 1
ATOM 743 O O . ARG A 1 93 ? -12.211 7.805 21.120 1.00 93.19 93 ARG A O 1
ATOM 750 N N . GLY A 1 94 ? -11.238 8.375 23.071 1.00 93.25 94 GLY A N 1
ATOM 751 C CA . GLY A 1 94 ? -10.462 9.500 22.555 1.00 93.25 94 GLY A CA 1
ATOM 752 C C . GLY A 1 94 ? -9.476 9.064 21.474 1.00 93.25 94 GLY A C 1
ATOM 753 O O . GLY A 1 94 ? -9.485 9.624 20.380 1.00 93.25 94 GLY A O 1
ATOM 754 N N . LEU A 1 95 ? -8.703 8.006 21.739 1.00 90.44 95 LEU A N 1
ATOM 755 C CA . LEU A 1 95 ? -7.754 7.439 20.776 1.00 90.44 95 LEU A CA 1
ATOM 756 C C . LEU A 1 95 ? -8.442 6.994 19.479 1.00 90.44 95 LEU A C 1
ATOM 758 O O . LEU A 1 95 ? -7.980 7.333 18.389 1.00 90.44 95 LEU A O 1
ATOM 762 N N . TYR A 1 96 ? -9.574 6.290 19.583 1.00 89.75 96 TYR A N 1
ATOM 763 C CA . TYR A 1 96 ? -10.351 5.886 18.410 1.00 89.75 96 TYR A CA 1
ATOM 764 C C . TYR A 1 96 ? -10.854 7.091 17.600 1.00 89.75 96 TYR A C 1
ATOM 766 O O . TYR A 1 96 ? -10.743 7.102 16.375 1.00 89.75 96 TYR A O 1
ATOM 774 N N . ASN A 1 97 ? -11.382 8.124 18.261 1.00 89.94 97 ASN A N 1
ATOM 775 C CA . ASN A 1 97 ? -11.872 9.319 17.572 1.00 89.94 97 ASN A CA 1
ATOM 776 C C . ASN A 1 97 ? -10.745 10.060 16.839 1.00 89.94 97 ASN A C 1
ATOM 778 O O . ASN A 1 97 ? -10.941 10.484 15.703 1.00 89.94 97 ASN A O 1
ATOM 782 N N . SER A 1 98 ? -9.557 10.164 17.442 1.00 89.19 98 SER A N 1
ATOM 783 C CA . SER A 1 98 ? -8.382 10.741 16.779 1.00 89.19 98 SER A CA 1
ATOM 784 C C . SER A 1 98 ? -7.995 9.951 15.528 1.00 89.19 98 SER A C 1
ATOM 786 O O . SER A 1 98 ? -7.792 10.545 14.471 1.00 89.19 98 SER A O 1
ATOM 788 N N . LEU A 1 99 ? -7.963 8.614 15.614 1.00 85.12 99 LEU A N 1
ATOM 789 C CA . LEU A 1 99 ? -7.712 7.740 14.460 1.00 85.12 99 LEU A CA 1
ATOM 790 C C . LEU A 1 99 ? -8.746 7.945 13.348 1.00 85.12 99 LEU A C 1
ATOM 792 O O . LEU A 1 99 ? -8.381 8.054 12.181 1.00 85.12 99 LEU A O 1
ATOM 796 N N . LYS A 1 100 ? -10.027 8.051 13.711 1.00 84.00 100 LYS A N 1
ATOM 797 C CA . LYS A 1 100 ? -11.121 8.287 12.763 1.00 84.00 100 LYS A CA 1
ATOM 798 C C . LYS A 1 100 ? -11.023 9.651 12.068 1.00 84.00 100 LYS A C 1
ATOM 800 O O . LYS A 1 100 ? -11.335 9.768 10.886 1.00 84.00 100 LYS A O 1
ATOM 805 N N . ASN A 1 101 ? -10.595 10.686 12.783 1.00 86.38 101 ASN A N 1
ATOM 806 C CA . ASN A 1 101 ? -10.423 12.013 12.197 1.00 86.38 101 ASN A CA 1
ATOM 807 C C . ASN A 1 101 ? -9.255 12.037 11.203 1.00 86.38 101 ASN A C 1
ATOM 809 O O . ASN A 1 101 ? -9.365 12.670 10.161 1.00 86.38 101 ASN A O 1
ATOM 813 N N . MET A 1 102 ? -8.173 11.300 11.479 1.00 81.81 102 MET A N 1
ATOM 814 C CA . MET A 1 102 ? -7.035 11.176 10.556 1.00 81.81 102 MET A CA 1
ATOM 815 C C . MET A 1 102 ? -7.369 10.404 9.275 1.00 81.81 102 MET A C 1
ATOM 817 O O . MET A 1 102 ? -6.695 10.586 8.267 1.00 81.81 102 MET A O 1
ATOM 821 N N . SER A 1 103 ? -8.385 9.537 9.299 1.00 72.12 103 SER A N 1
ATOM 822 C CA . SER A 1 103 ? -8.837 8.803 8.112 1.00 72.12 103 SER A CA 1
ATOM 823 C C . SER A 1 103 ? -9.937 9.517 7.321 1.00 72.12 103 SER A C 1
ATOM 825 O O . SER A 1 103 ? -10.361 9.007 6.284 1.00 72.12 103 SER A O 1
ATOM 827 N N . SER A 1 104 ? -10.410 10.678 7.785 1.00 68.81 104 SER A N 1
ATOM 828 C CA . SER A 1 104 ? -11.432 11.453 7.080 1.00 68.81 104 SER A CA 1
ATOM 829 C C . SER A 1 104 ? -10.785 12.278 5.956 1.00 68.81 104 SER A C 1
ATOM 831 O O . SER A 1 104 ? -9.764 12.921 6.206 1.00 68.81 104 SER A O 1
ATOM 833 N N . PRO A 1 105 ? -11.332 12.264 4.724 1.00 59.31 105 PRO A N 1
ATOM 834 C CA . PRO A 1 105 ? -10.856 13.153 3.669 1.00 59.31 105 PRO A CA 1
ATOM 835 C C . PRO A 1 105 ? -11.039 14.631 4.072 1.00 59.31 105 PRO A C 1
ATOM 837 O O . PRO A 1 105 ? -11.951 14.915 4.856 1.00 59.31 105 PRO A O 1
ATOM 840 N N . PRO A 1 106 ? -10.187 15.546 3.567 1.00 62.50 106 PRO A N 1
ATOM 841 C CA . PRO A 1 106 ? -10.322 16.985 3.799 1.00 62.50 106 PRO A CA 1
ATOM 842 C C . PRO A 1 106 ? -11.614 17.567 3.214 1.00 62.50 106 PRO A C 1
ATOM 844 O O . PRO A 1 106 ? -12.111 17.026 2.197 1.00 62.50 106 PRO A O 1
#

Secondary structure (DSSP, 8-state):
-HHHHHHHHHHHHHHHHHHHHHHHHHHHHHHHHHHHHHHHHHHHHHHHHHHHHHHHHHHHHHHHHHHHHHHHHHT--TTTS-HHHHHHHHHHHHHHHHHHHHTS--

Foldseek 3Di:
DVVVVVVVVVVVVVVVVVVVVVVVVVVVVVVVVVVVVVVVVVVVVVVVVVVVVVVVVVVVCLVVLVVVLVVLVVPDDPVPDDPVSVVVSVVSVVVSVVVVVVPDDD